Protein AF-A0A2D6SJ43-F1 (afdb_monomer_lite)

pLDDT: mean 89.04, std 10.25, range [51.66, 96.56]

Foldseek 3Di:
DPPPPDDDCLPVVCVVCPDVVVAQEQFEDDPRLVSVCVVCVNDPSYDYDYPPHPCRVVVVVVCVVVVD

Structure (mmCIF, N/CA/C/O backbone):
data_AF-A0A2D6SJ43-F1
#
_entry.id   AF-A0A2D6SJ43-F1
#
loop_
_atom_site.group_PDB
_atom_site.id
_atom_site.type_symbol
_atom_site.label_atom_id
_atom_site.label_alt_id
_atom_site.label_comp_id
_atom_site.label_asym_id
_atom_site.label_entity_id
_atom_site.label_seq_id
_atom_site.pdbx_PDB_ins_code
_atom_site.Cartn_x
_atom_site.Cartn_y
_atom_site.Cartn_z
_atom_site.occupancy
_atom_site.B_iso_or_equiv
_atom_site.auth_seq_id
_atom_site.auth_comp_id
_atom_site.auth_asym_id
_atom_site.auth_atom_id
_atom_site.pdbx_PDB_model_num
ATOM 1 N N . MET A 1 1 ? 18.856 -10.781 -27.523 1.00 51.66 1 MET A N 1
ATOM 2 C CA . MET A 1 1 ? 17.476 -11.158 -27.169 1.00 51.66 1 MET A CA 1
ATOM 3 C C . MET A 1 1 ? 17.047 -10.187 -26.093 1.00 51.66 1 MET A C 1
ATOM 5 O O . MET A 1 1 ? 17.623 -10.216 -25.012 1.00 51.66 1 MET A O 1
ATOM 9 N N . GLU A 1 2 ? 16.197 -9.233 -26.451 1.00 58.69 2 GLU A N 1
ATOM 10 C CA . GLU A 1 2 ? 15.681 -8.228 -25.521 1.00 58.69 2 GLU A CA 1
ATOM 11 C C . GLU A 1 2 ? 14.913 -8.964 -24.419 1.00 58.69 2 GLU A C 1
ATOM 13 O O . GLU A 1 2 ? 14.096 -9.841 -24.701 1.00 58.69 2 GLU A O 1
ATOM 18 N N . ASN A 1 3 ? 15.285 -8.728 -23.165 1.00 59.44 3 ASN A N 1
ATOM 19 C CA . ASN A 1 3 ? 14.749 -9.480 -22.039 1.00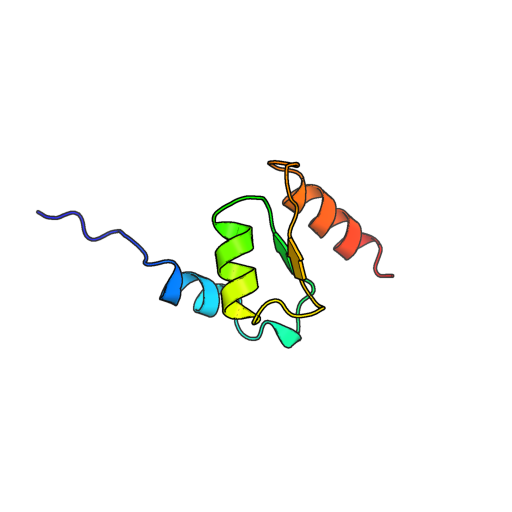 59.44 3 ASN A CA 1
ATOM 20 C C . ASN A 1 3 ? 13.438 -8.809 -21.610 1.00 59.44 3 ASN A C 1
ATOM 22 O O . ASN A 1 3 ? 13.417 -8.050 -20.643 1.00 59.44 3 ASN A O 1
ATOM 26 N N . ASP A 1 4 ? 12.368 -9.060 -22.366 1.00 69.94 4 ASP A N 1
ATOM 27 C CA . ASP A 1 4 ? 11.021 -8.529 -22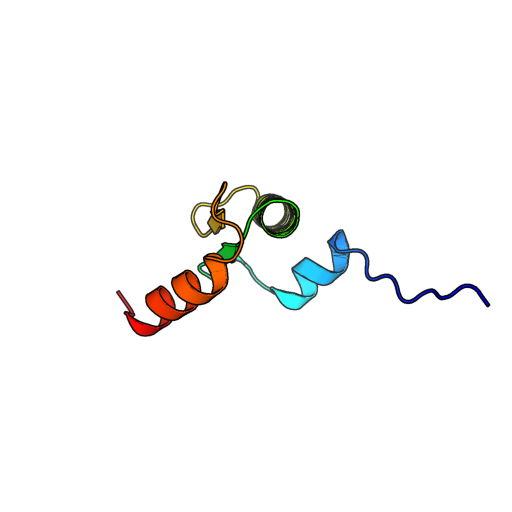.120 1.00 69.94 4 ASP A CA 1
ATOM 28 C C . ASP A 1 4 ? 10.351 -9.249 -20.934 1.00 69.94 4 ASP A C 1
ATOM 30 O O . ASP A 1 4 ? 9.419 -10.037 -21.064 1.00 69.94 4 ASP A O 1
ATOM 34 N N . ARG A 1 5 ? 10.939 -9.077 -19.747 1.00 76.44 5 ARG A N 1
ATOM 35 C CA . ARG A 1 5 ? 10.432 -9.592 -18.462 1.00 76.44 5 ARG A CA 1
ATOM 36 C C . ARG A 1 5 ? 9.895 -8.471 -17.570 1.00 76.44 5 ARG A C 1
ATOM 38 O O . ARG A 1 5 ? 9.679 -8.685 -16.378 1.00 76.44 5 ARG A O 1
ATOM 45 N N . GLY A 1 6 ? 9.752 -7.263 -18.112 1.00 83.44 6 GLY A N 1
ATOM 46 C CA . GLY A 1 6 ? 9.242 -6.112 -17.380 1.00 83.44 6 GLY A CA 1
ATOM 47 C C . GLY A 1 6 ? 7.723 -6.180 -17.271 1.00 83.44 6 GLY A C 1
ATOM 48 O O . GLY A 1 6 ? 7.034 -6.162 -18.281 1.00 83.44 6 GLY A O 1
ATOM 49 N N . LEU A 1 7 ? 7.196 -6.235 -16.048 1.00 90.00 7 LEU A N 1
ATOM 50 C CA . LEU A 1 7 ? 5.769 -6.028 -15.804 1.00 90.00 7 LEU A CA 1
ATOM 51 C C . LEU A 1 7 ? 5.511 -4.537 -15.598 1.00 90.00 7 LEU A C 1
ATOM 53 O O . LEU A 1 7 ? 6.030 -3.939 -14.651 1.00 90.00 7 LEU A O 1
ATOM 57 N N . ASP A 1 8 ? 4.691 -3.945 -16.464 1.00 92.19 8 ASP A N 1
ATOM 58 C CA . ASP A 1 8 ? 4.190 -2.592 -16.247 1.00 92.19 8 ASP A CA 1
ATOM 59 C C . ASP A 1 8 ? 3.192 -2.607 -15.081 1.00 92.19 8 ASP A C 1
ATOM 61 O O . ASP A 1 8 ? 2.125 -3.228 -15.131 1.00 92.19 8 ASP A O 1
ATOM 65 N N . ARG A 1 9 ? 3.565 -1.905 -14.008 1.00 92.62 9 ARG A N 1
ATOM 66 C CA . ARG A 1 9 ? 2.800 -1.805 -12.759 1.00 92.62 9 ARG A CA 1
ATOM 67 C C . ARG A 1 9 ? 1.400 -1.242 -12.983 1.00 92.62 9 ARG A C 1
ATOM 69 O O . ARG A 1 9 ? 0.494 -1.630 -12.251 1.00 92.62 9 ARG A O 1
ATOM 76 N N . LYS A 1 10 ? 1.205 -0.415 -14.017 1.00 91.44 10 LYS A N 1
ATOM 77 C CA . LYS A 1 10 ? -0.108 0.121 -14.393 1.00 91.44 10 LYS A CA 1
ATOM 78 C C . LYS A 1 10 ? -1.133 -0.981 -14.661 1.00 91.44 10 LYS A C 1
ATOM 80 O O . LYS A 1 10 ? -2.306 -0.787 -14.369 1.00 91.44 10 LYS A O 1
ATOM 85 N N . TYR A 1 11 ? -0.696 -2.112 -15.212 1.00 93.25 11 TYR A N 1
ATOM 86 C CA . TYR A 1 11 ? -1.569 -3.249 -15.514 1.00 93.25 11 TYR A CA 1
ATOM 87 C C . TYR A 1 11 ? -1.406 -4.376 -14.494 1.00 93.25 11 TYR A C 1
ATOM 89 O O . TYR A 1 11 ? -2.384 -5.011 -14.123 1.00 93.25 11 TYR A O 1
ATOM 97 N N . ALA A 1 12 ? -0.194 -4.601 -13.983 1.00 94.50 12 ALA A N 1
ATOM 98 C CA . ALA A 1 12 ? 0.061 -5.695 -13.050 1.00 94.50 12 ALA A CA 1
ATOM 99 C C . ALA A 1 12 ? -0.555 -5.468 -11.658 1.00 94.50 12 ALA A C 1
ATOM 101 O O . ALA A 1 12 ? -1.034 -6.417 -11.046 1.00 94.50 12 ALA A O 1
ATOM 102 N N . VAL A 1 13 ? -0.542 -4.236 -11.135 1.00 95.06 13 VAL A N 1
ATOM 103 C CA . VAL A 1 13 ? -1.077 -3.952 -9.791 1.00 95.06 13 VAL A CA 1
ATOM 104 C C . VAL A 1 13 ? -2.599 -4.145 -9.725 1.00 95.06 13 VAL A C 1
ATOM 106 O O . VAL A 1 13 ? -3.032 -4.855 -8.818 1.00 95.06 13 VAL A O 1
ATOM 109 N N . PRO A 1 14 ? -3.413 -3.611 -10.660 1.00 95.62 14 PRO A N 1
ATOM 110 C CA . PRO A 1 14 ? -4.854 -3.870 -10.666 1.00 95.62 14 PRO A CA 1
ATOM 111 C C . PRO A 1 14 ? -5.201 -5.362 -10.713 1.00 95.62 14 PRO A C 1
ATOM 113 O O . PRO A 1 14 ? -6.045 -5.810 -9.947 1.00 95.62 14 PRO A O 1
ATOM 116 N N . GLU A 1 15 ? -4.504 -6.146 -11.541 1.00 96.38 15 GLU A N 1
ATOM 117 C CA . GLU A 1 15 ? -4.739 -7.594 -11.663 1.00 96.38 15 GLU A CA 1
ATOM 118 C C . GLU A 1 15 ? -4.426 -8.361 -10.368 1.00 96.38 15 GLU A C 1
ATOM 120 O O . GLU A 1 15 ? -5.099 -9.335 -10.041 1.00 96.38 15 GLU A O 1
ATOM 125 N N . VAL A 1 16 ? -3.421 -7.922 -9.603 1.00 94.69 16 VAL A N 1
ATOM 126 C CA . VAL A 1 16 ? -3.080 -8.533 -8.306 1.00 94.69 16 VAL A CA 1
ATOM 127 C C . VAL A 1 16 ? -4.082 -8.149 -7.217 1.00 94.69 16 VAL A C 1
ATOM 129 O O . VAL A 1 16 ? -4.377 -8.967 -6.347 1.00 94.69 16 VAL A O 1
ATOM 132 N N . ILE A 1 17 ? -4.573 -6.909 -7.234 1.00 95.12 17 ILE A N 1
ATOM 133 C CA . ILE A 1 17 ? -5.466 -6.374 -6.199 1.00 95.12 17 ILE A CA 1
ATOM 134 C C . ILE A 1 17 ? -6.920 -6.808 -6.423 1.00 95.12 17 ILE A C 1
ATOM 136 O O . ILE A 1 17 ? -7.631 -7.064 -5.453 1.00 95.12 17 ILE A O 1
ATOM 140 N N . GLY A 1 18 ? -7.365 -6.929 -7.675 1.00 95.62 18 GLY A N 1
ATOM 141 C CA . GLY A 1 18 ? -8.762 -7.204 -7.997 1.00 95.62 18 GLY A CA 1
ATOM 142 C C . GLY A 1 18 ? -9.650 -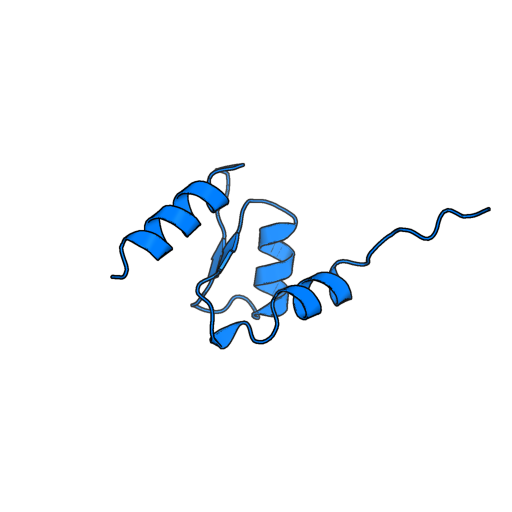5.998 -7.690 1.00 95.62 18 GLY A C 1
ATOM 143 O O . GLY A 1 18 ? -9.350 -4.887 -8.122 1.00 95.62 18 GLY A O 1
ATOM 144 N N . ASN A 1 19 ? -10.750 -6.215 -6.961 1.00 95.75 19 ASN A N 1
ATOM 145 C CA . ASN A 1 19 ? -11.640 -5.135 -6.540 1.00 95.75 19 ASN A CA 1
ATOM 146 C C . ASN A 1 19 ? -11.090 -4.443 -5.277 1.00 95.75 19 ASN A C 1
ATOM 148 O O . ASN A 1 19 ? -11.116 -5.049 -4.203 1.00 95.75 19 ASN A O 1
ATOM 152 N N . PRO A 1 20 ? -10.594 -3.195 -5.363 1.00 95.38 20 PRO A N 1
ATOM 153 C CA . PRO A 1 20 ? -9.996 -2.530 -4.212 1.00 95.38 20 PRO A CA 1
ATOM 154 C C . PRO A 1 20 ? -11.012 -2.187 -3.118 1.00 95.38 20 PRO A C 1
ATOM 156 O O . PRO A 1 20 ? -10.618 -2.131 -1.957 1.00 95.38 20 PRO A O 1
ATOM 159 N N . ASP A 1 21 ? -12.293 -2.001 -3.450 1.00 94.75 21 ASP A N 1
ATOM 160 C CA . ASP A 1 21 ? -13.333 -1.596 -2.490 1.00 94.75 21 ASP A CA 1
ATOM 161 C C . ASP A 1 21 ? -13.619 -2.668 -1.421 1.00 94.75 21 ASP A C 1
ATOM 163 O O . ASP A 1 21 ? -14.163 -2.368 -0.360 1.00 94.75 21 ASP A O 1
ATOM 167 N N . ASP A 1 22 ? -13.199 -3.913 -1.667 1.00 94.38 22 ASP A N 1
ATOM 168 C CA . ASP A 1 22 ? -13.337 -5.031 -0.729 1.00 94.38 22 ASP A CA 1
ATOM 169 C C . ASP A 1 22 ? -12.179 -5.108 0.289 1.00 94.38 22 ASP A C 1
ATOM 171 O O . ASP A 1 22 ? -12.152 -5.994 1.149 1.00 94.38 22 ASP A O 1
ATOM 175 N N . LEU A 1 23 ? -11.188 -4.214 0.187 1.00 94.31 23 LEU A N 1
ATOM 176 C CA . LEU A 1 23 ? -9.926 -4.295 0.919 1.00 94.31 23 LEU A CA 1
ATOM 177 C C . LEU A 1 23 ? -9.653 -3.028 1.732 1.00 94.31 23 LEU A C 1
ATOM 179 O O . LEU A 1 23 ? -9.883 -1.912 1.278 1.00 94.31 23 LEU A O 1
ATOM 183 N N . LEU A 1 24 ? -9.037 -3.212 2.902 1.00 94.25 24 LEU A N 1
ATOM 184 C CA . LEU A 1 24 ? -8.251 -2.170 3.561 1.00 94.25 24 LEU A CA 1
ATOM 185 C C . LEU A 1 24 ? -6.790 -2.331 3.125 1.00 94.25 24 LEU A C 1
ATOM 187 O O . LEU A 1 24 ? -6.149 -3.331 3.466 1.00 94.25 24 LEU A O 1
ATOM 191 N N . ILE A 1 25 ? -6.252 -1.367 2.377 1.00 95.12 25 ILE A N 1
ATOM 192 C CA . ILE A 1 25 ? -4.925 -1.493 1.760 1.00 95.12 25 ILE A CA 1
ATOM 193 C C . ILE A 1 25 ? -3.899 -0.655 2.521 1.00 95.12 25 ILE A C 1
ATOM 195 O O . ILE A 1 25 ? -3.914 0.571 2.478 1.00 95.12 25 ILE A O 1
ATOM 199 N N . VAL A 1 26 ? -2.943 -1.321 3.171 1.00 94.19 26 VAL A N 1
ATOM 200 C CA . VAL A 1 26 ? -1.783 -0.669 3.794 1.00 94.19 26 VAL A CA 1
ATOM 201 C C . VAL A 1 26 ? -0.588 -0.775 2.856 1.00 94.19 26 VAL A C 1
ATOM 203 O O . VAL A 1 26 ? -0.074 -1.868 2.612 1.00 94.19 26 VAL A O 1
ATOM 206 N N . CYS A 1 27 ? -0.105 0.353 2.345 1.00 92.56 27 CYS A N 1
ATOM 207 C CA . CYS A 1 27 ? 1.014 0.377 1.407 1.00 92.56 27 CYS A CA 1
ATOM 208 C C . CYS A 1 27 ? 2.204 1.167 1.954 1.00 92.56 27 CYS A C 1
ATOM 210 O O . CYS A 1 27 ? 2.060 2.173 2.645 1.0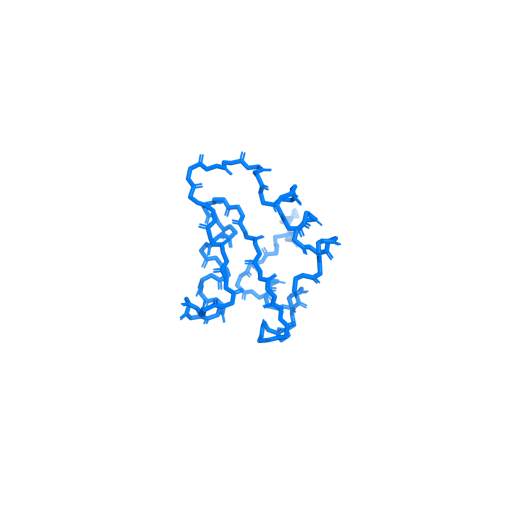0 92.56 27 CYS A O 1
ATOM 212 N N . GLY A 1 28 ? 3.410 0.691 1.633 1.00 90.62 28 GLY A N 1
ATOM 213 C CA . GLY A 1 28 ? 4.658 1.377 1.963 1.00 90.62 28 GLY A CA 1
ATOM 214 C C . GLY A 1 28 ? 4.932 2.574 1.050 1.00 90.62 28 GLY A C 1
ATOM 215 O O . GLY A 1 28 ? 4.186 2.848 0.110 1.00 90.62 28 GLY A O 1
ATOM 216 N N . LEU A 1 29 ? 6.047 3.260 1.295 1.00 89.69 29 LEU A N 1
ATOM 217 C CA . LEU A 1 29 ? 6.373 4.519 0.623 1.00 89.69 29 LEU A CA 1
ATOM 218 C C . LEU A 1 29 ? 6.659 4.404 -0.887 1.00 89.69 29 LEU A C 1
ATOM 220 O O . LEU A 1 29 ? 6.904 3.328 -1.436 1.00 89.69 29 LEU A O 1
ATOM 224 N N . ALA A 1 30 ? 6.694 5.564 -1.549 1.00 89.94 30 ALA A N 1
ATOM 225 C CA . ALA A 1 30 ? 7.011 5.750 -2.967 1.00 89.94 30 ALA A CA 1
ATOM 226 C C . ALA A 1 30 ? 6.071 4.991 -3.921 1.00 89.94 30 ALA A C 1
ATOM 228 O O . ALA A 1 30 ? 4.887 5.309 -3.983 1.00 89.94 30 ALA A O 1
ATOM 229 N N . GLY A 1 31 ? 6.595 4.056 -4.719 1.00 90.56 31 GLY A N 1
ATOM 230 C CA . GLY A 1 31 ? 5.862 3.456 -5.839 1.00 90.56 31 GLY A CA 1
ATOM 231 C C . GLY A 1 31 ? 4.599 2.709 -5.416 1.00 90.56 31 GLY A C 1
ATOM 232 O O . GLY A 1 31 ? 3.569 2.857 -6.056 1.00 90.56 31 GLY A O 1
ATOM 233 N N . ALA A 1 32 ? 4.650 1.950 -4.315 1.00 91.25 32 ALA A N 1
ATOM 234 C CA . ALA A 1 32 ? 3.485 1.202 -3.838 1.00 91.25 32 ALA A CA 1
ATOM 235 C C . ALA A 1 32 ? 2.343 2.140 -3.421 1.00 91.25 32 ALA A C 1
ATOM 237 O O . ALA A 1 32 ? 1.213 1.936 -3.847 1.00 91.25 32 ALA A O 1
ATOM 238 N N . SER A 1 33 ? 2.648 3.200 -2.664 1.00 92.56 33 SER A N 1
ATOM 239 C CA . SER A 1 33 ? 1.649 4.214 -2.304 1.00 92.56 33 SER A CA 1
ATOM 240 C C . SER A 1 33 ? 1.057 4.916 -3.523 1.00 92.56 33 SER A C 1
ATOM 242 O O . SER A 1 33 ? -0.151 5.100 -3.581 1.00 92.56 33 SER A O 1
ATOM 244 N N . LYS A 1 34 ? 1.879 5.280 -4.516 1.00 93.25 34 LYS A N 1
ATOM 245 C CA . LYS A 1 34 ? 1.397 5.971 -5.723 1.00 93.25 34 LYS A CA 1
ATOM 246 C C . LYS A 1 34 ? 0.479 5.101 -6.575 1.00 93.25 34 LYS A C 1
ATOM 248 O O . LYS A 1 34 ? -0.532 5.598 -7.053 1.00 93.25 34 LYS A O 1
ATOM 253 N N . ASP A 1 35 ? 0.817 3.828 -6.753 1.00 94.88 35 ASP A N 1
ATOM 254 C CA . ASP A 1 35 ? 0.004 2.928 -7.571 1.00 94.88 35 ASP A CA 1
ATOM 255 C C . ASP A 1 35 ? -1.353 2.660 -6.930 1.00 94.88 35 ASP A C 1
ATOM 257 O O . ASP A 1 35 ? -2.364 2.686 -7.621 1.00 94.88 35 ASP A O 1
ATOM 261 N N . ILE A 1 36 ? -1.384 2.444 -5.612 1.00 95.25 36 ILE A N 1
ATOM 262 C CA . ILE A 1 36 ? -2.633 2.209 -4.884 1.00 95.25 36 ILE A CA 1
ATOM 263 C C . ILE A 1 36 ? -3.475 3.483 -4.817 1.00 95.25 36 ILE A C 1
ATOM 265 O O . ILE A 1 36 ? -4.669 3.420 -5.093 1.00 95.25 36 ILE A O 1
ATOM 269 N N . ALA A 1 37 ? -2.872 4.644 -4.541 1.00 94.62 37 ALA A N 1
ATOM 270 C CA . ALA A 1 37 ? -3.586 5.921 -4.596 1.00 94.62 37 ALA A CA 1
ATOM 271 C C . ALA A 1 37 ? -4.154 6.189 -5.999 1.00 94.62 37 ALA A C 1
ATOM 273 O O . ALA A 1 37 ? -5.288 6.632 -6.131 1.00 94.62 37 ALA A O 1
ATOM 274 N N . HIS A 1 38 ? -3.419 5.861 -7.065 1.00 95.12 38 HIS A N 1
ATOM 275 C CA . HIS A 1 38 ? -3.943 5.971 -8.426 1.00 95.12 38 HIS A CA 1
ATOM 276 C C . HIS A 1 38 ? -5.092 4.988 -8.694 1.00 95.12 38 HIS A C 1
ATOM 278 O O . HIS A 1 38 ? -6.126 5.397 -9.214 1.00 95.12 38 HIS A O 1
ATOM 284 N N . LEU A 1 39 ? -4.921 3.712 -8.330 1.00 95.81 39 LEU A N 1
ATOM 285 C CA . LEU A 1 39 ? -5.907 2.649 -8.552 1.00 95.81 39 LEU A CA 1
ATOM 286 C C . LEU A 1 39 ? -7.232 2.920 -7.829 1.00 95.81 39 LEU A C 1
ATOM 288 O O . LEU A 1 39 ? -8.295 2.637 -8.370 1.00 95.81 39 LEU A O 1
ATOM 292 N N . THR A 1 40 ? -7.161 3.469 -6.620 1.00 95.56 40 THR A N 1
ATOM 293 C CA . THR A 1 40 ? -8.324 3.737 -5.757 1.00 95.56 40 THR A CA 1
ATOM 294 C C . THR A 1 40 ? -8.846 5.166 -5.864 1.00 95.56 40 THR A C 1
ATOM 296 O O . THR A 1 40 ? -9.817 5.509 -5.199 1.00 95.56 40 THR A O 1
ATOM 299 N N . ASN A 1 41 ? -8.211 6.010 -6.686 1.00 95.56 41 ASN A N 1
ATOM 300 C CA . ASN A 1 41 ? -8.467 7.451 -6.734 1.00 95.56 41 ASN A CA 1
ATOM 301 C C . ASN A 1 41 ? -8.384 8.118 -5.342 1.00 95.56 41 ASN A C 1
ATOM 303 O O . ASN A 1 41 ? -9.235 8.927 -4.979 1.00 95.56 41 ASN A O 1
ATOM 307 N N . ASP A 1 42 ? -7.343 7.761 -4.587 1.00 94.12 42 ASP A N 1
ATOM 308 C CA . ASP A 1 42 ? -7.054 8.235 -3.227 1.00 94.12 42 ASP A CA 1
ATOM 309 C C . ASP A 1 42 ? -8.222 7.989 -2.250 1.00 94.12 42 ASP A C 1
ATOM 311 O O . ASP A 1 42 ? -8.619 8.864 -1.485 1.00 94.12 42 ASP A O 1
ATOM 315 N N . GLY A 1 43 ? -8.816 6.793 -2.340 1.00 94.38 43 GLY A N 1
ATOM 316 C CA . GLY A 1 43 ? -10.013 6.409 -1.592 1.00 94.38 43 GLY A CA 1
ATOM 317 C C . GLY A 1 43 ? -9.788 6.211 -0.089 1.00 94.38 43 GLY A C 1
ATOM 318 O O . GLY A 1 43 ? -8.677 5.978 0.379 1.00 94.38 43 GLY A O 1
ATOM 319 N N . ASP A 1 44 ? -10.875 6.233 0.684 1.00 95.25 44 ASP A N 1
ATOM 320 C CA . ASP A 1 44 ? -10.836 6.187 2.158 1.00 95.25 44 ASP A CA 1
ATOM 321 C C . ASP A 1 44 ? -10.324 4.852 2.738 1.00 95.25 44 ASP A C 1
ATOM 323 O O . ASP A 1 44 ? -10.019 4.748 3.928 1.00 95.25 44 ASP A O 1
ATOM 327 N N . ASN A 1 45 ? -10.234 3.809 1.912 1.00 94.56 45 ASN A N 1
ATOM 328 C CA . ASN A 1 45 ? -9.827 2.458 2.292 1.00 94.56 45 ASN A CA 1
ATOM 329 C C . ASN A 1 45 ? -8.317 2.201 2.143 1.00 94.56 45 ASN A C 1
ATOM 331 O O . ASN A 1 45 ? -7.876 1.048 2.214 1.00 94.56 45 ASN A O 1
ATOM 335 N N . ILE A 1 46 ? -7.512 3.249 1.944 1.00 94.50 46 ILE A N 1
ATOM 336 C CA . ILE A 1 46 ? -6.059 3.122 1.812 1.00 94.50 46 ILE A CA 1
ATOM 337 C C . ILE A 1 46 ? -5.327 3.821 2.957 1.00 94.50 46 ILE A C 1
ATOM 339 O O . ILE A 1 46 ? -5.657 4.926 3.378 1.00 94.50 46 ILE A O 1
ATOM 343 N N . PHE A 1 47 ? -4.263 3.185 3.435 1.00 92.75 47 PHE A N 1
ATOM 344 C CA . PHE A 1 47 ? -3.316 3.775 4.369 1.00 92.75 47 PHE A CA 1
ATOM 345 C C . PHE A 1 47 ? -1.937 3.841 3.716 1.00 92.75 47 PHE A C 1
ATOM 347 O O . PHE A 1 47 ? -1.156 2.880 3.731 1.00 92.75 47 PHE A O 1
ATOM 354 N N . THR A 1 48 ? -1.646 4.993 3.112 1.00 90.19 48 THR A N 1
ATOM 355 C CA . THR A 1 48 ? -0.375 5.276 2.442 1.00 90.19 48 THR A CA 1
ATOM 356 C C . THR A 1 48 ? 0.667 5.694 3.475 1.00 90.19 48 THR A C 1
ATOM 358 O O . THR A 1 48 ? 0.735 6.834 3.939 1.00 90.19 48 THR A O 1
ATOM 361 N N . MET A 1 49 ? 1.506 4.744 3.887 1.00 84.00 49 MET A N 1
ATOM 362 C CA . MET A 1 49 ? 2.558 5.041 4.850 1.00 84.00 49 MET A CA 1
ATOM 363 C C . MET A 1 49 ? 3.624 5.922 4.199 1.00 84.00 49 MET A C 1
ATOM 365 O O . MET A 1 49 ? 4.296 5.504 3.256 1.00 84.00 49 MET A O 1
ATOM 369 N N . ALA A 1 50 ? 3.778 7.136 4.741 1.00 75.44 50 ALA A N 1
ATOM 370 C CA . ALA A 1 50 ? 4.788 8.118 4.348 1.00 75.44 50 ALA A CA 1
ATOM 371 C C . ALA A 1 50 ? 6.216 7.641 4.710 1.00 75.44 50 ALA A C 1
ATOM 373 O O . ALA A 1 50 ? 6.599 6.525 4.390 1.00 75.44 50 ALA A O 1
ATOM 374 N N . GLY A 1 51 ? 7.053 8.443 5.376 1.00 69.19 51 GLY A N 1
ATOM 375 C CA . GLY A 1 51 ? 8.480 8.144 5.627 1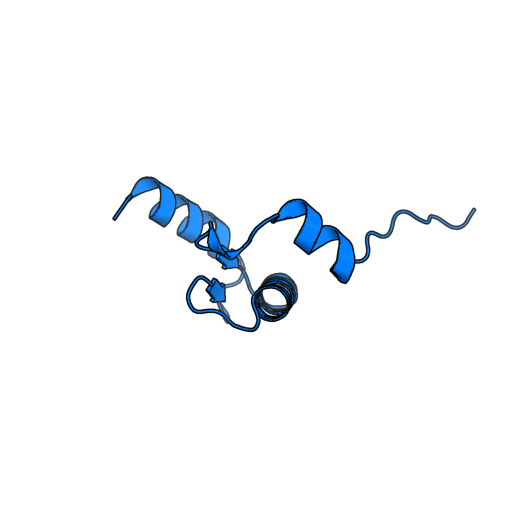.00 69.19 51 GLY A CA 1
ATOM 376 C C . GLY A 1 51 ? 8.830 6.859 6.413 1.00 69.19 51 GLY A C 1
ATOM 377 O O . GLY A 1 51 ? 9.991 6.661 6.756 1.00 69.19 51 GLY A O 1
ATOM 378 N N . ALA A 1 52 ? 7.874 5.976 6.700 1.00 77.12 52 ALA A N 1
ATOM 379 C CA . ALA A 1 52 ? 8.057 4.709 7.400 1.00 77.12 52 ALA A CA 1
ATOM 380 C C . ALA A 1 52 ? 8.311 3.542 6.419 1.00 77.12 52 ALA A C 1
ATOM 382 O O . ALA A 1 52 ? 7.474 2.650 6.236 1.00 77.12 52 ALA A O 1
ATOM 383 N N . MET A 1 53 ? 9.483 3.550 5.773 1.00 69.69 53 MET A N 1
ATOM 384 C CA . MET A 1 53 ? 9.909 2.495 4.842 1.00 69.69 53 MET A CA 1
ATOM 385 C C . MET A 1 53 ? 9.924 1.128 5.545 1.00 69.69 53 MET A C 1
ATOM 387 O O . MET A 1 53 ? 10.671 0.928 6.496 1.00 69.69 53 MET A O 1
ATOM 391 N N . GLY A 1 54 ? 9.096 0.186 5.082 1.00 82.06 54 GLY A N 1
ATOM 392 C CA . GLY A 1 54 ? 9.067 -1.198 5.582 1.00 82.06 54 GLY A CA 1
ATOM 393 C C . GLY A 1 54 ? 8.032 -1.504 6.673 1.00 82.06 54 GLY A C 1
ATOM 394 O O . GLY A 1 54 ? 7.848 -2.671 7.005 1.00 82.06 54 GLY A O 1
ATOM 395 N N . GLY A 1 55 ? 7.306 -0.507 7.191 1.00 89.62 55 GLY A N 1
ATOM 396 C CA . GLY A 1 55 ? 6.290 -0.737 8.230 1.00 89.62 55 GLY A CA 1
ATOM 397 C C . GLY A 1 55 ? 4.995 -1.397 7.734 1.00 89.62 55 GLY A C 1
ATOM 398 O O . GLY A 1 55 ? 4.294 -2.029 8.520 1.00 89.62 55 GLY A O 1
ATOM 399 N N . ALA A 1 56 ? 4.692 -1.287 6.436 1.00 92.38 56 ALA A N 1
ATOM 400 C CA . ALA A 1 56 ? 3.402 -1.681 5.865 1.00 92.38 56 ALA A CA 1
ATOM 401 C C . ALA A 1 56 ? 3.029 -3.148 6.134 1.00 92.38 56 ALA A C 1
ATOM 403 O O . ALA A 1 56 ? 1.896 -3.426 6.510 1.00 92.38 56 ALA A O 1
ATOM 404 N N . THR A 1 57 ? 3.982 -4.079 6.017 1.00 91.75 57 THR A N 1
ATOM 405 C CA . THR A 1 57 ? 3.721 -5.508 6.248 1.00 91.75 57 THR A CA 1
ATOM 406 C C . THR A 1 57 ? 3.345 -5.796 7.699 1.00 91.75 57 THR A C 1
ATOM 408 O O . THR A 1 57 ? 2.352 -6.472 7.954 1.00 91.75 57 THR A O 1
ATOM 411 N N . ALA A 1 58 ? 4.117 -5.274 8.659 1.00 93.75 58 ALA A N 1
ATOM 412 C CA . ALA A 1 58 ? 3.846 -5.488 10.080 1.00 93.75 58 ALA A CA 1
ATOM 413 C C . ALA A 1 58 ? 2.521 -4.833 10.502 1.00 93.75 58 ALA A C 1
ATOM 415 O O . ALA A 1 58 ? 1.737 -5.450 11.221 1.00 93.75 58 ALA A O 1
ATOM 416 N N . MET A 1 59 ? 2.245 -3.622 10.004 1.00 92.88 59 MET A N 1
ATOM 417 C CA . MET A 1 59 ? 0.987 -2.912 10.255 1.00 92.88 59 MET A CA 1
ATOM 418 C C . MET A 1 59 ? -0.217 -3.651 9.665 1.00 92.88 59 MET A C 1
ATOM 420 O O . MET A 1 59 ? -1.188 -3.894 10.377 1.00 92.88 59 MET A O 1
ATOM 424 N N . GLY A 1 60 ? -0.144 -4.052 8.391 1.00 92.44 60 GLY A N 1
ATOM 425 C CA . GLY A 1 60 ? -1.217 -4.788 7.721 1.00 92.44 60 GLY A CA 1
ATOM 426 C C . GLY A 1 60 ? -1.527 -6.116 8.413 1.00 92.44 60 GLY A C 1
ATOM 427 O O . GLY A 1 60 ? -2.691 -6.424 8.656 1.00 92.44 60 GLY A O 1
ATOM 428 N N . LEU A 1 61 ? -0.495 -6.865 8.819 1.00 94.62 61 LEU A N 1
ATOM 429 C CA . LEU A 1 61 ? -0.679 -8.097 9.586 1.00 94.62 61 LEU A CA 1
ATOM 430 C C . LEU A 1 61 ? -1.325 -7.827 10.953 1.00 94.62 61 LEU A C 1
ATOM 432 O O . LEU A 1 61 ? -2.254 -8.533 11.335 1.00 94.62 61 LEU A O 1
ATOM 436 N N . GLY A 1 62 ? -0.860 -6.806 11.677 1.00 95.38 62 GLY A N 1
ATOM 437 C CA . GLY A 1 62 ? -1.432 -6.421 12.968 1.00 95.38 62 GLY A CA 1
ATOM 438 C C . GLY A 1 62 ? -2.920 -6.076 12.872 1.00 95.38 62 GLY A C 1
ATOM 439 O O . GLY A 1 62 ? -3.711 -6.609 13.645 1.00 95.38 62 GLY A O 1
ATOM 440 N N . LEU A 1 63 ? -3.302 -5.257 11.886 1.00 93.56 63 LEU A N 1
ATOM 441 C CA . LEU A 1 63 ? -4.697 -4.881 11.621 1.00 93.56 63 LEU A CA 1
ATOM 442 C C . LEU A 1 63 ? -5.567 -6.090 11.256 1.00 93.56 63 LEU A C 1
ATOM 444 O O . LEU A 1 63 ? -6.673 -6.244 11.776 1.00 93.56 63 LEU A O 1
ATOM 448 N N . ALA A 1 64 ? -5.058 -6.976 10.395 1.00 93.69 64 ALA A N 1
ATOM 449 C CA . ALA A 1 64 ? -5.773 -8.188 10.006 1.00 93.69 64 ALA A CA 1
ATOM 450 C C . ALA A 1 64 ? -6.010 -9.128 11.201 1.00 93.69 64 ALA A C 1
ATOM 452 O O . ALA A 1 64 ? -7.071 -9.744 11.308 1.00 93.69 64 ALA A O 1
ATOM 453 N N . LEU A 1 65 ? -5.036 -9.225 12.113 1.00 96.56 65 LEU A N 1
ATOM 454 C CA . LEU A 1 65 ? -5.150 -10.027 13.331 1.00 96.56 65 LEU A CA 1
ATOM 455 C C . LEU A 1 65 ? -6.080 -9.393 14.365 1.00 96.56 65 LEU A C 1
ATOM 457 O O . LEU A 1 65 ? -6.793 -10.124 15.052 1.00 96.56 65 LEU A O 1
ATOM 461 N N . SER A 1 66 ? -6.084 -8.063 14.491 1.00 94.69 66 SER A N 1
ATOM 462 C CA . SER A 1 66 ? -6.885 -7.391 15.514 1.00 94.69 66 SER A CA 1
ATOM 463 C C . SER A 1 66 ? -8.386 -7.456 15.244 1.00 94.69 66 SER A C 1
ATOM 465 O O . SER A 1 66 ? -9.142 -7.329 16.200 1.00 94.69 66 SER A O 1
ATOM 467 N N . ARG A 1 67 ? -8.807 -7.680 13.984 1.00 76.12 67 ARG A N 1
ATOM 468 C CA . ARG A 1 67 ? -10.220 -7.769 13.550 1.00 76.12 67 ARG A CA 1
ATOM 469 C C . ARG A 1 67 ? -11.138 -6.761 14.281 1.00 76.12 67 ARG A C 1
ATOM 471 O O . ARG A 1 67 ? -12.074 -7.201 14.954 1.00 76.12 67 ARG A O 1
ATOM 478 N N . PRO A 1 68 ? -10.814 -5.457 14.225 1.00 62.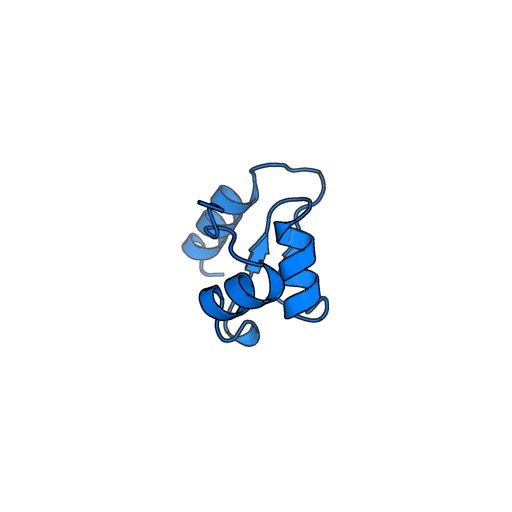44 68 PRO A N 1
ATOM 479 C CA . PRO A 1 68 ? -11.570 -4.420 14.917 1.00 62.44 68 PRO A CA 1
ATOM 480 C C . PRO A 1 68 ? -12.985 -4.255 14.352 1.00 62.44 68 PRO A C 1
ATOM 482 O O . PRO A 1 68 ? -13.213 -4.648 13.184 1.00 62.44 68 PRO A O 1
#

Radius of gyration: 13.62 Å; chains: 1; bounding box: 31×19×43 Å

Secondary structure (DSSP, 8-state):
--------HHHHHHHHH--GGG--EEE-TTHHHHHHHHHHTS-TTEEE--S-TTHHHHHHHHHHHH--

Sequence (68 aa):
MENDRGLDRKYAVPEVIGNPDDLLIVCGLAGASKDIAHLTNDGDNIFTMAGAMGGATAMGLGLALSRP